Protein AF-A0A6J1AKN7-F1 (afdb_monomer)

Mean predicted aligned error: 8.3 Å

Structure (mmCIF, N/CA/C/O backbone):
data_AF-A0A6J1AKN7-F1
#
_entry.id   AF-A0A6J1AKN7-F1
#
loop_
_atom_site.group_PDB
_atom_site.id
_atom_site.type_symbol
_atom_site.label_atom_id
_atom_site.label_alt_id
_atom_site.label_comp_id
_atom_site.label_asym_id
_atom_site.label_entity_id
_atom_site.label_seq_id
_atom_site.pdbx_PDB_ins_code
_atom_site.Cartn_x
_atom_site.Cartn_y
_atom_site.Cartn_z
_atom_site.occupancy
_atom_site.B_iso_or_equiv
_atom_site.auth_seq_id
_atom_site.auth_comp_id
_atom_site.auth_asym_id
_atom_site.auth_atom_id
_atom_site.pdbx_PDB_model_num
ATOM 1 N N . MET A 1 1 ? -11.896 -23.992 5.985 1.00 52.53 1 MET A N 1
ATOM 2 C CA . MET A 1 1 ? -11.609 -23.734 4.550 1.00 52.53 1 MET A CA 1
ATOM 3 C C . MET A 1 1 ? -11.739 -22.257 4.164 1.00 52.53 1 MET A C 1
ATOM 5 O O . MET A 1 1 ? -10.857 -21.786 3.462 1.00 52.53 1 MET A O 1
ATOM 9 N N . ALA A 1 2 ? -12.744 -21.507 4.645 1.00 61.50 2 ALA A N 1
ATOM 10 C CA . ALA A 1 2 ? -12.902 -20.066 4.355 1.00 61.50 2 ALA A CA 1
ATOM 11 C C . ALA A 1 2 ? -11.706 -19.186 4.786 1.00 61.50 2 ALA A C 1
ATOM 13 O O . ALA A 1 2 ? -11.370 -18.200 4.136 1.00 61.50 2 ALA A O 1
ATOM 14 N N . SER A 1 3 ? -11.023 -19.575 5.859 1.00 70.94 3 SER A N 1
ATOM 15 C CA . SER A 1 3 ? -9.868 -18.848 6.383 1.00 70.94 3 SER A CA 1
ATOM 16 C C . SER A 1 3 ? -8.620 -18.962 5.480 1.00 70.94 3 SER A C 1
ATOM 18 O O . SER A 1 3 ? -7.744 -18.111 5.528 1.00 70.94 3 SER A O 1
ATOM 20 N N . LEU A 1 4 ? -8.512 -19.991 4.626 1.00 73.00 4 LEU A N 1
ATOM 21 C CA . LEU A 1 4 ? -7.337 -20.217 3.762 1.00 73.00 4 LEU A CA 1
ATOM 22 C C . LEU A 1 4 ? -7.488 -19.440 2.455 1.00 73.00 4 LEU A C 1
ATOM 24 O O . LEU A 1 4 ? -6.538 -18.803 2.014 1.00 73.00 4 LEU A O 1
ATOM 28 N N . SER A 1 5 ? -8.702 -19.407 1.893 1.00 80.19 5 SER A N 1
ATOM 29 C CA . SER A 1 5 ? -9.024 -18.540 0.756 1.00 80.19 5 SER A CA 1
ATOM 30 C C . SER A 1 5 ? -8.826 -17.063 1.099 1.00 80.19 5 SER A C 1
ATOM 32 O O . SER A 1 5 ? -8.227 -16.342 0.315 1.00 80.19 5 SER A O 1
ATOM 34 N N . ALA A 1 6 ? -9.210 -16.635 2.307 1.00 80.75 6 ALA A N 1
ATOM 35 C CA . ALA A 1 6 ? -9.016 -15.251 2.740 1.00 80.75 6 ALA A CA 1
ATOM 36 C C . ALA A 1 6 ? -7.529 -14.844 2.825 1.00 80.75 6 ALA A C 1
ATOM 38 O O . ALA A 1 6 ? -7.182 -13.716 2.484 1.00 80.75 6 ALA A O 1
ATOM 39 N N . LEU A 1 7 ? -6.633 -15.750 3.241 1.00 81.50 7 LEU A N 1
ATOM 40 C CA . LEU A 1 7 ? -5.185 -15.488 3.208 1.00 81.50 7 LEU A CA 1
ATOM 41 C C . LEU A 1 7 ? -4.646 -15.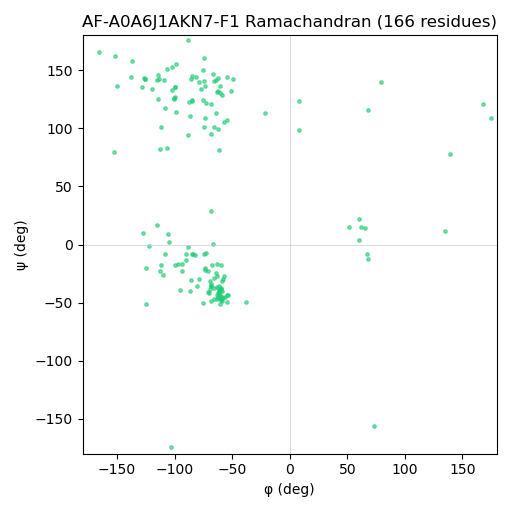438 1.779 1.00 81.50 7 LEU A C 1
ATOM 43 O O . LEU A 1 7 ? -3.798 -14.601 1.476 1.00 81.50 7 LEU A O 1
ATOM 47 N N . VAL A 1 8 ? -5.149 -16.301 0.892 1.00 85.56 8 VAL A N 1
ATOM 48 C CA . VAL A 1 8 ? -4.793 -16.262 -0.533 1.00 85.56 8 VAL A CA 1
ATOM 49 C C . VAL A 1 8 ? -5.211 -14.925 -1.152 1.00 85.56 8 VAL A C 1
ATOM 51 O O . VAL A 1 8 ? -4.417 -14.329 -1.878 1.00 85.56 8 VAL A O 1
ATOM 54 N N . ASP A 1 9 ? -6.377 -14.389 -0.794 1.00 87.06 9 ASP A N 1
ATOM 55 C CA . ASP A 1 9 ? -6.853 -13.089 -1.287 1.00 87.06 9 ASP A CA 1
ATOM 56 C C . ASP A 1 9 ? -5.979 -11.912 -0.810 1.00 87.06 9 ASP A C 1
ATOM 58 O O . ASP A 1 9 ? -5.844 -10.904 -1.509 1.00 87.06 9 ASP A O 1
ATOM 62 N N . LEU A 1 10 ? -5.337 -12.050 0.357 1.00 91.62 10 LEU A N 1
ATOM 63 C CA . LEU A 1 10 ? -4.417 -11.057 0.928 1.00 91.62 10 LEU A CA 1
ATOM 64 C C . LEU A 1 10 ? -2.950 -11.258 0.517 1.00 91.62 10 LEU A C 1
ATOM 66 O O . LEU A 1 10 ? -2.123 -10.387 0.791 1.00 91.62 10 LEU A O 1
ATOM 70 N N . SER A 1 11 ? -2.608 -12.362 -0.151 1.00 92.75 11 SER A N 1
ATOM 71 C CA . SER A 1 11 ? -1.217 -12.741 -0.453 1.00 92.75 11 SER A CA 1
ATOM 72 C C . SER A 1 11 ? -0.425 -11.642 -1.172 1.00 92.75 11 SER A C 1
ATOM 74 O O . SER A 1 11 ? 0.698 -11.322 -0.780 1.00 92.75 11 SER A O 1
ATOM 76 N N . TRP A 1 12 ? -1.029 -10.987 -2.164 1.00 94.56 12 TRP A N 1
ATOM 77 C CA . TRP A 1 12 ? -0.376 -9.910 -2.910 1.00 94.56 12 TRP A CA 1
ATOM 78 C C . TRP A 1 12 ? -0.164 -8.642 -2.075 1.00 94.56 12 TRP A C 1
ATOM 80 O O . TRP A 1 12 ? 0.820 -7.934 -2.280 1.00 94.56 12 TRP A O 1
ATOM 90 N N . LEU A 1 13 ? -1.057 -8.353 -1.122 1.00 95.00 13 LEU A N 1
ATOM 91 C CA . LEU A 1 13 ? -0.893 -7.245 -0.181 1.00 95.00 13 LEU A CA 1
ATOM 92 C C . LEU A 1 13 ? 0.223 -7.552 0.813 1.00 95.00 13 LEU A C 1
ATOM 94 O O . LEU A 1 13 ? 1.035 -6.680 1.101 1.00 95.00 13 LEU A O 1
ATOM 98 N N . MET A 1 14 ? 0.309 -8.792 1.297 1.00 94.19 14 MET A N 1
ATOM 99 C CA . MET A 1 14 ? 1.420 -9.225 2.146 1.00 94.19 14 MET A CA 1
ATOM 100 C C . MET A 1 14 ? 2.759 -9.098 1.406 1.00 94.19 14 MET A C 1
ATOM 102 O O . MET A 1 14 ? 3.707 -8.545 1.962 1.00 94.19 14 MET A O 1
ATOM 106 N N . ALA A 1 15 ? 2.816 -9.513 0.136 1.00 94.69 15 ALA A N 1
ATOM 107 C CA . ALA A 1 15 ? 3.996 -9.338 -0.711 1.00 94.69 15 ALA A CA 1
ATOM 108 C C . ALA A 1 15 ? 4.345 -7.851 -0.919 1.00 94.69 15 ALA A C 1
ATOM 110 O O . ALA A 1 15 ? 5.495 -7.457 -0.735 1.00 94.69 15 ALA A O 1
ATOM 111 N N . LEU A 1 16 ? 3.358 -6.998 -1.217 1.00 95.19 16 LEU A N 1
ATOM 112 C CA . LEU A 1 16 ? 3.550 -5.547 -1.327 1.00 95.19 16 LEU A CA 1
ATOM 113 C C . LEU A 1 16 ? 4.149 -4.953 -0.038 1.00 95.19 16 LEU A C 1
ATOM 115 O O . LEU A 1 16 ? 5.083 -4.152 -0.099 1.00 95.19 16 LEU A O 1
ATOM 119 N N . LEU A 1 17 ? 3.627 -5.349 1.127 1.00 94.56 17 LEU A N 1
ATOM 120 C CA . LEU A 1 17 ? 4.093 -4.872 2.433 1.00 94.56 17 LEU A CA 1
ATOM 121 C C . LEU A 1 17 ? 5.505 -5.367 2.770 1.00 94.56 17 LEU A C 1
ATOM 123 O O . LEU A 1 17 ? 6.280 -4.619 3.366 1.00 94.56 17 LEU A O 1
ATOM 127 N N . GLN A 1 18 ? 5.860 -6.587 2.367 1.00 93.50 18 GLN A N 1
ATOM 128 C CA . GLN A 1 18 ? 7.214 -7.125 2.513 1.00 93.50 18 GLN A CA 1
ATOM 129 C C . GLN A 1 18 ? 8.229 -6.359 1.652 1.00 93.50 18 GLN A C 1
ATOM 131 O O . GLN A 1 18 ? 9.354 -6.105 2.084 1.00 93.50 18 GLN A O 1
ATOM 136 N N . GLU A 1 19 ? 7.825 -5.948 0.451 1.00 92.94 19 GLU A N 1
ATOM 137 C CA . GLU A 1 19 ? 8.666 -5.210 -0.497 1.00 92.94 19 GLU A CA 1
ATOM 138 C C . GLU A 1 19 ? 8.736 -3.703 -0.212 1.00 92.94 19 GLU A C 1
ATOM 140 O O . GLU A 1 19 ? 9.588 -3.004 -0.766 1.00 92.94 19 GLU A O 1
ATOM 145 N N . LYS A 1 20 ? 7.910 -3.206 0.718 1.00 90.81 20 LYS A N 1
ATOM 146 C CA . LYS A 1 20 ? 7.863 -1.810 1.178 1.00 90.81 20 LYS A CA 1
ATOM 147 C C . LYS A 1 20 ? 9.246 -1.127 1.289 1.00 90.81 20 LYS A C 1
ATOM 149 O O . LYS A 1 20 ? 9.405 -0.037 0.734 1.00 90.81 20 LYS A O 1
ATOM 154 N N . PRO A 1 21 ? 10.274 -1.723 1.937 1.00 90.81 21 PRO A N 1
ATOM 155 C CA . PRO A 1 21 ? 11.574 -1.067 2.133 1.00 90.81 21 PRO A CA 1
ATOM 156 C C . PRO A 1 21 ? 12.376 -0.843 0.843 1.00 90.81 21 PRO A C 1
ATOM 158 O O . PRO A 1 21 ? 13.332 -0.064 0.844 1.00 90.81 21 PRO A O 1
ATOM 161 N N . LYS A 1 22 ? 12.028 -1.545 -0.243 1.00 90.81 22 LYS A N 1
ATOM 162 C CA . LYS A 1 22 ? 12.730 -1.478 -1.528 1.00 90.81 22 LYS A CA 1
ATOM 163 C C . LYS A 1 22 ? 12.166 -0.408 -2.464 1.00 90.81 22 LYS A C 1
ATOM 165 O O . LYS A 1 22 ? 12.819 -0.052 -3.443 1.00 90.81 22 LYS A O 1
ATOM 170 N N . PHE A 1 23 ? 10.985 0.144 -2.177 1.00 91.69 23 PHE A N 1
ATOM 171 C CA . PHE A 1 23 ? 10.424 1.203 -3.013 1.00 91.69 23 PHE A CA 1
ATOM 172 C C . PHE A 1 23 ? 11.307 2.449 -3.012 1.00 91.69 23 PHE A C 1
ATOM 174 O O . PHE A 1 23 ? 11.872 2.861 -2.001 1.00 91.69 23 PHE A O 1
ATOM 181 N N . HIS A 1 24 ? 11.360 3.085 -4.175 1.00 89.50 24 HIS A N 1
ATOM 182 C CA . HIS A 1 24 ? 12.141 4.277 -4.473 1.00 89.50 24 HIS A CA 1
ATOM 183 C C . HIS A 1 24 ? 13.662 4.102 -4.321 1.00 89.50 24 HIS A C 1
ATOM 185 O O . HIS A 1 24 ? 14.395 5.091 -4.325 1.00 89.50 24 HIS A O 1
ATOM 191 N N . GLN A 1 25 ? 14.148 2.859 -4.240 1.00 90.00 25 GLN A N 1
ATOM 192 C CA . GLN A 1 25 ? 15.560 2.544 -4.446 1.00 90.00 25 GLN A CA 1
ATOM 193 C C . GLN A 1 25 ? 15.920 2.627 -5.938 1.00 90.00 25 GLN A C 1
ATOM 195 O O . GLN A 1 25 ? 15.048 2.598 -6.815 1.00 90.00 25 GLN A O 1
ATOM 200 N N . SER A 1 26 ? 17.215 2.754 -6.227 1.00 89.00 26 SER A N 1
ATOM 201 C CA . SER A 1 26 ? 17.753 2.791 -7.588 1.00 89.00 26 SER A CA 1
ATOM 202 C C . SER A 1 26 ? 17.403 1.525 -8.364 1.00 89.00 26 SER A C 1
ATOM 204 O O . SER A 1 26 ? 17.679 0.414 -7.916 1.00 89.00 26 SER A O 1
ATOM 206 N N . CYS A 1 27 ? 16.838 1.681 -9.561 1.00 88.69 27 CYS A N 1
ATOM 207 C CA . CYS A 1 27 ? 16.539 0.530 -10.404 1.00 88.69 27 CYS A CA 1
ATOM 208 C C . CYS A 1 27 ? 17.813 0.004 -11.091 1.00 88.69 27 CYS A C 1
ATOM 210 O O . CYS A 1 27 ? 18.539 0.802 -11.688 1.00 88.69 27 CYS A O 1
ATOM 212 N N . PRO A 1 28 ? 18.072 -1.320 -11.105 1.00 86.31 28 PRO A N 1
ATOM 213 C CA . PRO A 1 28 ? 19.261 -1.887 -11.747 1.00 86.31 28 PRO A CA 1
ATOM 214 C C . PRO A 1 28 ? 19.419 -1.550 -13.237 1.00 86.31 28 PRO A C 1
ATOM 216 O O . PRO A 1 28 ? 20.544 -1.506 -13.725 1.00 86.31 28 PRO A O 1
ATOM 219 N N . CYS A 1 29 ? 18.324 -1.289 -13.966 1.00 85.94 29 CYS A N 1
ATOM 220 C CA . CYS A 1 29 ? 18.399 -0.956 -15.392 1.00 85.94 29 CYS A CA 1
ATOM 221 C C . CYS A 1 29 ? 19.046 0.412 -15.651 1.00 85.94 29 CYS A C 1
ATOM 223 O O . CYS A 1 29 ? 19.709 0.596 -16.667 1.00 85.94 29 CYS A O 1
ATOM 225 N N . GLN A 1 30 ? 18.821 1.377 -14.753 1.00 84.38 30 GLN A N 1
ATOM 226 C CA . GLN A 1 30 ? 19.343 2.742 -14.819 1.00 84.38 30 GLN A CA 1
ATOM 227 C C . GLN A 1 30 ? 19.474 3.309 -13.391 1.00 84.38 30 GLN A C 1
ATOM 229 O O . GLN A 1 30 ? 18.604 4.069 -12.944 1.00 84.38 30 GLN A O 1
ATOM 234 N N . PRO A 1 31 ? 20.547 2.945 -12.660 1.00 80.62 31 PRO A N 1
ATOM 235 C CA . PRO A 1 31 ? 20.649 3.192 -11.218 1.00 80.62 31 PRO A CA 1
ATOM 236 C C . PRO A 1 31 ? 20.669 4.668 -10.802 1.00 80.62 31 PRO A C 1
ATOM 238 O O . PRO A 1 31 ? 20.324 4.990 -9.666 1.00 80.62 31 PRO A O 1
ATOM 241 N N . SER A 1 32 ? 21.081 5.569 -11.695 1.00 77.12 32 SER A N 1
ATOM 242 C CA . SER A 1 32 ? 21.253 6.999 -11.409 1.00 77.12 32 SER A CA 1
ATOM 243 C C . SER A 1 32 ? 20.036 7.865 -11.739 1.00 77.12 32 SER A C 1
ATOM 245 O O . SER A 1 32 ? 19.967 9.000 -11.276 1.00 77.12 32 SER A O 1
ATOM 247 N N . THR A 1 33 ? 19.092 7.366 -12.538 1.00 78.19 33 THR A N 1
ATOM 248 C CA . THR A 1 33 ? 18.001 8.184 -13.099 1.00 78.19 33 THR A CA 1
ATOM 249 C C . THR A 1 33 ? 16.616 7.644 -12.796 1.00 78.19 33 THR A C 1
ATOM 251 O O . THR A 1 33 ? 15.646 8.392 -12.876 1.00 78.19 33 THR A O 1
ATOM 254 N N . THR A 1 34 ? 16.500 6.360 -12.452 1.00 84.31 34 THR A N 1
ATOM 255 C CA . THR A 1 34 ? 15.199 5.719 -12.266 1.00 84.31 34 THR A CA 1
ATOM 256 C C . THR A 1 34 ? 15.083 5.061 -10.903 1.00 84.31 34 THR A C 1
ATOM 258 O O . THR A 1 34 ? 16.029 4.475 -10.374 1.00 84.31 34 THR A O 1
ATOM 261 N N . GLN A 1 35 ? 13.883 5.157 -10.343 1.00 87.94 35 GLN A N 1
ATOM 262 C CA . GLN A 1 35 ? 13.537 4.594 -9.050 1.00 87.94 35 GLN A CA 1
ATOM 263 C C . GLN A 1 35 ? 12.503 3.486 -9.213 1.00 87.94 35 GLN A C 1
ATOM 265 O O . GLN A 1 35 ? 11.642 3.540 -10.093 1.00 87.94 35 GLN A O 1
ATOM 270 N N . GLN A 1 36 ? 12.598 2.473 -8.360 1.00 91.00 36 GLN A N 1
ATOM 271 C CA . GLN A 1 36 ? 11.647 1.372 -8.306 1.00 91.00 36 GLN A CA 1
ATOM 272 C C . GLN A 1 36 ? 10.337 1.839 -7.660 1.00 91.00 36 GLN A C 1
ATOM 274 O O . GLN A 1 36 ? 10.251 1.965 -6.442 1.00 91.00 36 GLN A O 1
ATOM 279 N N . SER A 1 37 ? 9.320 2.120 -8.470 1.00 94.06 37 SER A N 1
ATOM 280 C CA . SER A 1 37 ? 8.024 2.648 -8.017 1.00 94.06 37 SER A CA 1
ATOM 281 C C . SER A 1 37 ? 6.840 1.771 -8.413 1.00 94.06 37 SER A C 1
ATOM 283 O O . SER A 1 37 ? 5.712 2.080 -8.050 1.00 94.06 37 SER A O 1
ATOM 285 N N . PHE A 1 38 ? 7.067 0.667 -9.124 1.00 94.50 38 PHE A N 1
ATOM 286 C CA . PHE A 1 38 ? 6.008 -0.231 -9.568 1.00 94.50 38 PHE A CA 1
ATOM 287 C C . PHE A 1 38 ? 6.114 -1.611 -8.920 1.00 94.50 38 PHE A C 1
ATOM 289 O O . PHE A 1 38 ? 7.209 -2.152 -8.752 1.00 94.50 38 PHE A O 1
ATOM 296 N N . PHE A 1 39 ? 4.951 -2.171 -8.595 1.00 94.94 39 PHE A N 1
ATOM 297 C CA . PHE A 1 39 ? 4.762 -3.520 -8.069 1.00 94.94 39 PHE A CA 1
ATOM 298 C C . PHE A 1 39 ? 3.706 -4.254 -8.894 1.00 94.94 39 PHE A C 1
ATOM 300 O O . PHE A 1 39 ? 2.655 -3.692 -9.200 1.00 94.94 39 PHE A O 1
ATOM 307 N N . CYS A 1 40 ? 3.963 -5.511 -9.245 1.00 93.75 40 CYS A N 1
ATOM 308 C CA . CYS A 1 40 ? 3.023 -6.331 -10.000 1.00 93.75 40 CYS A CA 1
ATOM 309 C C . CYS A 1 40 ? 2.240 -7.252 -9.055 1.00 93.75 40 CYS A C 1
ATOM 311 O O . CYS A 1 40 ? 2.812 -8.166 -8.458 1.00 93.75 40 CYS A O 1
ATOM 313 N N . LYS A 1 41 ? 0.926 -7.029 -8.956 1.00 93.19 41 LYS A N 1
ATOM 314 C CA . LYS A 1 41 ? 0.015 -7.823 -8.124 1.00 93.19 41 LYS A CA 1
ATOM 315 C C . LYS A 1 41 ? -0.025 -9.288 -8.552 1.00 93.19 41 LYS A C 1
ATOM 317 O O . LYS A 1 41 ? -0.113 -10.148 -7.687 1.00 93.19 41 LYS A O 1
ATOM 322 N N . ASP A 1 42 ? 0.013 -9.571 -9.850 1.00 92.06 42 ASP A N 1
ATOM 323 C CA . ASP A 1 42 ? -0.170 -10.941 -10.346 1.00 92.06 42 ASP A CA 1
ATOM 324 C C . ASP A 1 42 ? 1.111 -11.766 -10.233 1.00 92.06 42 ASP A C 1
ATOM 326 O O . ASP A 1 42 ? 1.066 -12.946 -9.898 1.00 92.06 42 ASP A O 1
ATOM 330 N N . CYS A 1 43 ? 2.268 -11.132 -10.438 1.00 90.75 43 CYS A N 1
ATOM 331 C CA . CYS A 1 43 ? 3.551 -11.780 -10.211 1.00 90.75 43 CYS A CA 1
ATOM 332 C C . CYS A 1 43 ? 3.808 -12.011 -8.719 1.00 90.75 43 CYS A C 1
ATOM 334 O O . CYS A 1 43 ? 4.369 -13.040 -8.356 1.00 90.75 43 CYS A O 1
ATOM 336 N N . MET A 1 44 ? 3.480 -11.029 -7.868 1.00 89.00 44 MET A N 1
ATOM 337 C CA . MET A 1 44 ? 3.876 -10.987 -6.448 1.00 89.00 44 MET A CA 1
ATOM 338 C C . MET A 1 44 ? 5.386 -11.194 -6.221 1.00 89.00 44 MET A C 1
ATOM 340 O O . MET A 1 44 ? 5.827 -11.480 -5.109 1.00 89.00 44 MET A O 1
ATOM 344 N N . LEU A 1 45 ? 6.192 -11.079 -7.279 1.00 70.69 45 LEU A N 1
ATOM 345 C CA . LEU A 1 45 ? 7.621 -11.334 -7.236 1.00 70.69 45 LEU A CA 1
ATOM 346 C C . LEU A 1 45 ? 8.300 -10.168 -6.517 1.00 70.69 45 LEU A C 1
ATOM 348 O O . LEU A 1 45 ? 7.953 -9.010 -6.746 1.00 70.69 45 LEU A O 1
ATOM 352 N N . GLY A 1 46 ? 9.308 -10.466 -5.695 1.00 66.19 46 GLY A N 1
ATOM 353 C CA . GLY A 1 46 ? 10.088 -9.485 -4.924 1.00 66.19 46 GLY A CA 1
ATOM 354 C C . GLY A 1 46 ? 10.993 -8.565 -5.759 1.00 66.19 46 GLY A C 1
ATOM 355 O O . GLY A 1 46 ? 12.052 -8.137 -5.293 1.00 66.19 46 GLY A O 1
ATOM 356 N N . PHE A 1 47 ? 10.606 -8.302 -7.007 1.00 74.12 47 PHE A N 1
ATOM 357 C CA . PHE A 1 47 ? 11.257 -7.396 -7.936 1.00 74.12 47 PHE A CA 1
ATOM 358 C C . PHE A 1 47 ? 10.343 -6.199 -8.178 1.00 74.12 47 PHE A C 1
ATOM 360 O O . PHE A 1 47 ? 9.388 -6.256 -8.950 1.00 74.12 47 PHE A O 1
ATOM 367 N N . LEU A 1 48 ? 10.662 -5.093 -7.514 1.00 89.00 48 LEU A N 1
ATOM 368 C CA . LEU A 1 48 ? 10.107 -3.793 -7.856 1.00 89.00 48 LEU A CA 1
ATOM 369 C C . LEU A 1 48 ? 10.785 -3.263 -9.120 1.00 89.00 48 LEU A C 1
ATOM 371 O O . LEU A 1 48 ? 11.964 -3.530 -9.372 1.00 89.00 48 LEU A O 1
ATOM 375 N N . PHE A 1 49 ? 10.075 -2.469 -9.908 1.00 90.50 49 PHE A N 1
ATOM 376 C CA . PHE A 1 49 ? 10.603 -1.969 -11.174 1.00 90.50 49 PHE A CA 1
ATOM 377 C C . PHE A 1 49 ? 10.292 -0.489 -11.392 1.00 90.50 49 PHE A C 1
ATOM 379 O O . PHE A 1 49 ? 9.421 0.092 -10.744 1.00 90.50 49 PHE A O 1
ATOM 386 N N . CYS A 1 50 ? 11.079 0.158 -12.251 1.00 92.12 50 CYS A N 1
ATOM 387 C CA . CYS A 1 50 ? 10.839 1.537 -12.661 1.00 92.12 50 CYS A CA 1
ATOM 388 C C . CYS A 1 50 ? 9.913 1.598 -13.883 1.00 92.12 50 CYS A C 1
ATOM 390 O O . CYS A 1 50 ? 9.552 0.573 -14.464 1.00 92.12 50 CYS A O 1
ATOM 392 N N . GLU A 1 51 ? 9.562 2.810 -14.302 1.00 90.75 51 GLU A N 1
ATOM 393 C CA . GLU A 1 51 ? 8.712 3.040 -15.474 1.00 90.75 51 GLU A CA 1
ATOM 394 C C . GLU A 1 51 ? 9.299 2.454 -16.766 1.00 90.75 51 GLU A C 1
ATOM 396 O O . GLU A 1 51 ? 8.580 1.831 -17.543 1.00 90.75 51 GLU A O 1
ATOM 401 N N . SER A 1 52 ? 10.615 2.569 -16.973 1.00 89.38 52 SER A N 1
ATOM 402 C CA . SER A 1 52 ? 11.282 1.959 -18.128 1.00 89.38 52 SER A CA 1
ATOM 403 C C . SER A 1 52 ? 11.117 0.439 -18.112 1.00 89.38 52 SER A C 1
ATOM 405 O O . SER A 1 52 ? 10.638 -0.141 -19.082 1.00 89.38 52 SER A O 1
ATOM 407 N N . CYS A 1 53 ? 11.436 -0.217 -16.994 1.00 88.62 53 CYS A N 1
ATOM 408 C CA . CYS A 1 53 ? 11.265 -1.664 -16.857 1.00 88.62 53 CYS A CA 1
ATOM 409 C C . CYS A 1 53 ? 9.806 -2.103 -17.045 1.00 88.62 53 CYS A C 1
ATOM 411 O O . CYS A 1 53 ? 9.569 -3.122 -17.685 1.00 88.62 53 CYS A O 1
ATOM 413 N N . LYS A 1 54 ? 8.833 -1.323 -16.556 1.00 88.88 54 LYS A N 1
ATOM 414 C CA . LYS A 1 54 ? 7.406 -1.572 -16.803 1.00 88.88 54 LYS A CA 1
ATOM 415 C C . LYS A 1 54 ? 7.089 -1.580 -18.302 1.00 88.88 54 LYS A C 1
ATOM 417 O O . LYS A 1 54 ? 6.373 -2.456 -18.766 1.00 88.88 54 LYS A O 1
ATOM 422 N N . ASN A 1 55 ? 7.596 -0.595 -19.042 1.00 86.62 55 ASN A N 1
ATOM 423 C CA . ASN A 1 55 ? 7.234 -0.387 -20.445 1.00 86.62 55 ASN A CA 1
ATOM 424 C C . ASN A 1 55 ? 7.956 -1.344 -21.406 1.00 86.62 55 ASN A C 1
ATOM 426 O O . ASN A 1 55 ? 7.416 -1.658 -22.464 1.00 86.62 55 ASN A O 1
ATOM 430 N N . TYR A 1 56 ? 9.168 -1.787 -21.060 1.00 85.12 56 TYR A N 1
ATOM 431 C CA . TYR A 1 56 ? 9.978 -2.669 -21.909 1.00 85.12 56 TYR A CA 1
ATOM 432 C C . TYR A 1 56 ? 9.868 -4.154 -21.547 1.00 85.12 56 TYR A C 1
ATOM 434 O O . TYR A 1 56 ? 10.244 -4.997 -22.361 1.00 85.12 56 TYR A O 1
ATOM 442 N N . SER A 1 57 ? 9.364 -4.493 -20.358 1.00 81.81 57 SER A N 1
ATOM 443 C CA . SER A 1 57 ? 9.147 -5.889 -19.980 1.00 81.81 57 SER A CA 1
ATOM 444 C C . SER A 1 57 ? 7.913 -6.457 -20.677 1.00 81.81 57 SER A C 1
ATOM 446 O O . SER A 1 57 ? 6.804 -5.940 -20.533 1.00 81.81 57 SER A O 1
ATOM 448 N N . LEU A 1 58 ? 8.094 -7.563 -21.402 1.00 83.88 58 LEU A N 1
ATOM 449 C CA . LEU A 1 58 ? 6.977 -8.344 -21.937 1.00 83.88 58 LEU A CA 1
ATOM 450 C C . LEU A 1 58 ? 6.255 -9.135 -20.835 1.00 83.88 58 LEU A 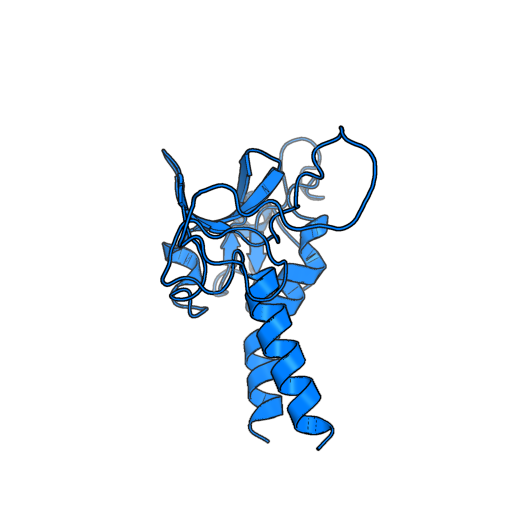C 1
ATOM 452 O O . LEU A 1 58 ? 5.082 -9.458 -21.001 1.00 83.88 58 LEU A O 1
ATOM 456 N N . ASP A 1 59 ? 6.911 -9.368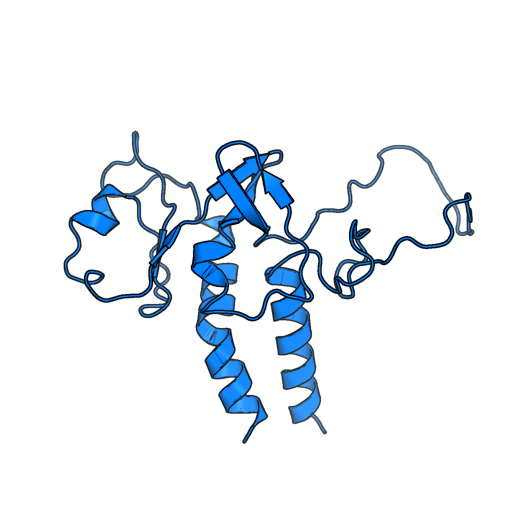 -19.696 1.00 83.50 59 ASP A N 1
ATOM 457 C CA . ASP A 1 59 ? 6.405 -10.201 -18.597 1.00 83.50 59 ASP A CA 1
ATOM 458 C C . ASP A 1 59 ? 5.264 -9.538 -17.804 1.00 83.50 59 ASP A C 1
ATOM 460 O O . ASP A 1 59 ? 4.685 -10.156 -16.913 1.00 83.50 59 ASP A O 1
ATOM 464 N N . HIS A 1 60 ? 4.957 -8.263 -18.075 1.00 85.81 60 HIS A N 1
ATOM 465 C CA . HIS A 1 60 ? 3.967 -7.475 -17.327 1.00 85.81 60 HIS A CA 1
ATOM 466 C C . HIS A 1 60 ? 2.902 -6.812 -18.206 1.00 85.81 60 HIS A C 1
ATOM 468 O O . HIS A 1 60 ? 2.142 -5.980 -17.710 1.00 85.81 60 HIS A O 1
ATOM 474 N N . ARG A 1 61 ? 2.833 -7.152 -19.502 1.00 83.50 61 ARG A N 1
ATOM 475 C CA . ARG A 1 61 ? 1.950 -6.471 -20.465 1.00 83.50 61 ARG A CA 1
ATOM 476 C C . ARG A 1 61 ? 0.468 -6.554 -20.090 1.00 83.50 61 ARG A C 1
ATOM 478 O O . ARG A 1 61 ? -0.247 -5.571 -20.255 1.00 83.50 61 ARG A O 1
ATOM 485 N N . ASP A 1 62 ? 0.060 -7.698 -19.550 1.00 88.94 62 ASP A N 1
ATOM 486 C CA . ASP A 1 62 ? -1.334 -8.019 -19.226 1.00 88.94 62 ASP A CA 1
ATOM 487 C C . ASP A 1 62 ? -1.558 -8.201 -17.715 1.00 88.94 62 ASP A C 1
ATOM 489 O O . ASP A 1 62 ? -2.556 -8.781 -17.292 1.00 88.94 62 ASP A O 1
ATOM 493 N N . HIS A 1 63 ? -0.620 -7.731 -16.888 1.00 92.19 63 HIS A N 1
ATOM 494 C CA . HIS A 1 63 ? -0.704 -7.858 -15.435 1.00 92.19 63 HIS A CA 1
ATOM 495 C C . HIS A 1 63 ? -1.215 -6.580 -14.766 1.00 92.19 63 HIS A C 1
ATOM 497 O O . HIS A 1 63 ? -1.005 -5.460 -15.236 1.00 92.19 63 HIS A O 1
ATOM 503 N N . GLN A 1 64 ? -1.802 -6.746 -13.585 1.00 92.12 64 GLN A N 1
ATOM 504 C CA . GLN A 1 64 ? -2.161 -5.663 -12.687 1.00 92.12 64 GLN A CA 1
ATOM 505 C C . GLN A 1 64 ? -0.910 -5.097 -12.017 1.00 92.12 64 GLN A C 1
ATOM 507 O O . GLN A 1 64 ? -0.282 -5.725 -11.159 1.00 92.12 64 GLN A O 1
ATOM 512 N N . VAL A 1 65 ? -0.542 -3.883 -12.423 1.00 93.12 65 VAL A N 1
ATOM 513 C CA . VAL A 1 65 ? 0.641 -3.174 -11.934 1.00 93.12 65 VAL A CA 1
ATOM 514 C C . VAL A 1 65 ? 0.223 -1.931 -11.157 1.00 93.12 65 VAL A C 1
ATOM 516 O O . VAL A 1 65 ? -0.472 -1.054 -11.666 1.00 93.12 65 VAL A O 1
ATOM 519 N N . LEU A 1 66 ? 0.704 -1.838 -9.922 1.00 94.62 66 LEU A N 1
ATOM 520 C CA . LEU A 1 66 ? 0.460 -0.741 -8.999 1.00 94.62 66 LEU A CA 1
ATOM 521 C C . LEU A 1 66 ? 1.650 0.213 -9.010 1.00 94.62 66 LEU A C 1
ATOM 523 O O . LEU A 1 66 ? 2.783 -0.211 -8.785 1.00 94.62 66 LEU A O 1
ATOM 527 N N . GLN A 1 67 ? 1.390 1.501 -9.226 1.00 94.69 67 GLN A N 1
ATOM 528 C CA . GLN A 1 67 ? 2.377 2.543 -8.961 1.00 94.69 67 GLN A CA 1
ATOM 529 C C . GLN A 1 67 ? 2.274 2.981 -7.501 1.00 94.69 67 GLN A C 1
ATOM 531 O O . GLN A 1 67 ? 1.221 3.431 -7.043 1.00 94.69 67 GLN A O 1
ATOM 536 N N . VAL A 1 68 ? 3.387 2.871 -6.793 1.00 94.69 68 VAL A N 1
ATOM 537 C CA . VAL A 1 68 ? 3.574 3.349 -5.432 1.00 94.69 68 VAL A CA 1
ATOM 538 C C . VAL A 1 68 ? 4.332 4.661 -5.489 1.00 94.69 68 VAL A C 1
ATOM 540 O O . VAL A 1 68 ? 5.420 4.756 -6.054 1.00 94.69 68 VAL A O 1
ATOM 543 N N . PHE A 1 69 ? 3.747 5.677 -4.876 1.00 92.31 69 PHE A N 1
ATOM 544 C CA . PHE A 1 69 ? 4.311 7.011 -4.778 1.00 92.31 69 PHE A CA 1
ATOM 545 C C . PHE A 1 69 ? 4.894 7.223 -3.389 1.00 92.31 69 PHE A C 1
ATOM 547 O O . PHE A 1 69 ? 4.424 6.644 -2.410 1.00 92.31 69 PHE A O 1
ATOM 554 N N . LYS A 1 70 ? 5.893 8.096 -3.306 1.00 90.50 70 LYS A N 1
ATOM 555 C CA . LYS A 1 70 ? 6.474 8.556 -2.051 1.00 90.50 70 LYS A CA 1
ATOM 556 C C . LYS A 1 70 ? 6.060 9.997 -1.799 1.00 90.50 70 LYS A C 1
ATOM 558 O O . LYS A 1 70 ? 6.398 10.883 -2.579 1.00 90.50 70 LYS A O 1
ATOM 563 N N . PHE A 1 71 ? 5.324 10.212 -0.717 1.00 82.62 71 PHE A N 1
ATOM 564 C CA . PHE A 1 71 ? 4.755 11.505 -0.354 1.00 82.62 71 PHE A CA 1
ATOM 565 C C . PHE A 1 71 ? 5.540 12.181 0.777 1.00 82.62 71 PHE A C 1
ATOM 567 O O . PHE A 1 71 ? 6.609 11.721 1.200 1.00 82.62 71 PHE A O 1
ATOM 574 N N . VAL A 1 72 ? 5.005 13.309 1.252 1.00 68.06 72 VAL A N 1
ATOM 575 C CA . VAL A 1 72 ? 5.523 14.076 2.392 1.00 68.06 72 VAL A CA 1
ATOM 576 C C . VAL A 1 72 ? 5.777 13.140 3.583 1.00 68.06 72 VAL A C 1
ATOM 578 O O . VAL A 1 72 ? 5.053 12.167 3.796 1.00 68.06 72 VAL A O 1
ATOM 581 N N . TYR A 1 73 ? 6.856 13.398 4.326 1.00 69.94 73 TYR A N 1
ATOM 582 C CA . TYR A 1 73 ? 7.344 12.536 5.414 1.00 69.94 73 TYR A CA 1
ATOM 583 C C . TYR A 1 73 ? 7.730 11.112 4.985 1.00 69.94 73 TYR A C 1
ATOM 585 O O . TYR A 1 73 ? 7.802 10.214 5.816 1.00 69.94 73 TYR A O 1
ATOM 593 N N . GLN A 1 74 ? 8.023 10.908 3.695 1.00 76.88 74 GLN A N 1
ATOM 594 C CA . GLN A 1 74 ? 8.501 9.638 3.137 1.00 76.88 74 GLN A CA 1
ATOM 595 C C . GLN A 1 74 ? 7.478 8.491 3.201 1.00 76.88 74 GLN A C 1
ATOM 597 O O . GLN A 1 74 ? 7.867 7.347 2.976 1.00 76.88 74 GLN A O 1
ATOM 602 N N . ARG A 1 75 ? 6.193 8.775 3.461 1.00 88.69 75 ARG A N 1
ATOM 603 C CA . ARG A 1 75 ? 5.146 7.744 3.467 1.00 88.69 75 ARG A CA 1
ATOM 604 C C . ARG A 1 75 ? 4.817 7.299 2.050 1.00 88.69 75 ARG A C 1
ATOM 606 O O . ARG A 1 75 ? 4.658 8.125 1.147 1.00 88.69 75 ARG A O 1
ATOM 613 N N . LEU A 1 76 ? 4.677 5.995 1.873 1.00 94.12 76 LEU A N 1
ATOM 614 C CA . LEU A 1 76 ? 4.285 5.386 0.616 1.00 94.12 76 LEU A CA 1
ATOM 615 C C . LEU A 1 76 ? 2.763 5.355 0.482 1.00 94.12 76 LEU A C 1
ATOM 617 O O . LEU A 1 76 ? 2.039 5.128 1.455 1.00 94.12 76 LEU A O 1
ATOM 621 N N . GLY A 1 77 ? 2.270 5.569 -0.733 1.00 95.25 77 GLY A N 1
ATOM 622 C CA . GLY A 1 77 ? 0.841 5.553 -1.022 1.00 95.25 77 GLY A CA 1
ATOM 623 C C . GLY A 1 77 ? 0.519 5.153 -2.454 1.00 95.25 77 GLY A C 1
ATOM 624 O O . GLY A 1 77 ? 1.372 5.186 -3.341 1.00 95.25 77 GLY A O 1
ATOM 625 N N . ILE A 1 78 ? -0.737 4.773 -2.665 1.00 95.88 78 ILE A N 1
ATOM 626 C CA . ILE A 1 78 ? -1.288 4.348 -3.953 1.00 95.88 78 ILE A CA 1
ATOM 627 C C . ILE A 1 78 ? -2.525 5.195 -4.236 1.00 95.88 78 ILE A C 1
ATOM 629 O O . ILE A 1 78 ? -3.287 5.533 -3.328 1.00 95.88 78 ILE A O 1
ATOM 633 N N . ARG A 1 79 ? -2.736 5.546 -5.505 1.00 95.75 79 ARG A N 1
ATOM 634 C CA . ARG A 1 79 ? -3.960 6.233 -5.929 1.00 95.75 79 ARG A CA 1
ATOM 635 C C . ARG A 1 79 ? -5.172 5.341 -5.682 1.00 95.75 79 ARG A C 1
ATOM 637 O O . ARG A 1 79 ? -5.190 4.190 -6.115 1.00 95.75 79 ARG A O 1
ATOM 644 N N . VAL A 1 80 ? -6.205 5.894 -5.050 1.00 96.12 80 VAL A N 1
ATOM 645 C CA . VAL A 1 80 ? -7.471 5.192 -4.778 1.00 96.12 80 VAL A CA 1
ATOM 646 C C . VAL A 1 80 ? -8.057 4.624 -6.069 1.00 96.12 80 VAL A C 1
ATOM 648 O O . VAL A 1 80 ? -8.401 3.450 -6.107 1.00 96.12 80 VAL A O 1
ATOM 651 N N . SER A 1 81 ? -8.035 5.397 -7.159 1.00 94.50 81 SER A N 1
ATOM 652 C CA . SER A 1 81 ? -8.529 4.975 -8.478 1.00 94.50 81 SER A CA 1
ATOM 653 C C . SER A 1 81 ? -7.835 3.740 -9.064 1.00 94.50 81 SER A C 1
ATOM 655 O O . SER A 1 81 ? -8.346 3.167 -10.014 1.00 94.50 81 SER A O 1
ATOM 657 N N . VAL A 1 82 ? -6.656 3.369 -8.557 1.00 93.19 82 VAL A N 1
ATOM 658 C CA . VAL A 1 82 ? -5.893 2.201 -9.020 1.00 93.19 82 VAL A CA 1
ATOM 659 C C . VAL A 1 82 ? -6.189 0.976 -8.155 1.00 93.19 82 VAL A C 1
ATOM 661 O O . VAL A 1 82 ? -6.268 -0.134 -8.665 1.00 93.19 82 VAL A O 1
ATOM 664 N N . ILE A 1 83 ? -6.335 1.159 -6.840 1.00 95.69 83 ILE A N 1
ATOM 665 C CA . ILE A 1 83 ? -6.436 0.046 -5.885 1.00 95.69 83 ILE A CA 1
ATOM 666 C C . ILE A 1 83 ? -7.874 -0.276 -5.457 1.00 95.69 83 ILE A C 1
ATOM 668 O O . ILE A 1 83 ? -8.124 -1.377 -4.977 1.00 95.69 83 ILE A O 1
ATOM 672 N N . GLN A 1 84 ? -8.831 0.634 -5.656 1.00 94.88 84 GLN A N 1
ATOM 673 C CA . GLN A 1 84 ? -10.224 0.456 -5.221 1.00 94.88 84 GLN A CA 1
ATOM 674 C C . GLN A 1 84 ? -10.914 -0.786 -5.809 1.00 94.88 84 GLN A C 1
ATOM 676 O O . GLN A 1 84 ? -11.754 -1.380 -5.140 1.00 94.88 84 GLN A O 1
ATOM 681 N N . ASP A 1 85 ? -10.528 -1.210 -7.016 1.00 92.19 85 ASP A N 1
ATOM 682 C CA . ASP A 1 85 ? -11.089 -2.399 -7.675 1.00 92.19 85 ASP A CA 1
ATOM 683 C C . ASP A 1 85 ? -10.401 -3.702 -7.226 1.00 92.19 85 ASP A C 1
ATOM 685 O O . ASP A 1 85 ? -10.835 -4.800 -7.564 1.00 92.19 85 ASP A O 1
ATOM 689 N N . LEU A 1 86 ? -9.312 -3.587 -6.458 1.00 93.69 86 LEU A N 1
ATOM 690 C CA . LEU A 1 86 ? -8.469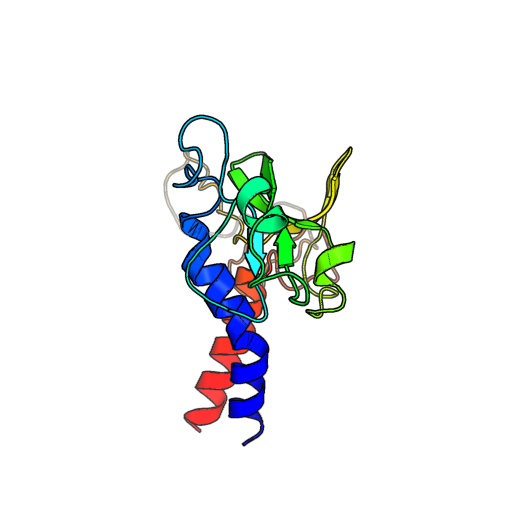 -4.700 -6.015 1.00 93.69 86 LEU A CA 1
ATOM 691 C C . LEU A 1 86 ? -8.554 -4.937 -4.505 1.00 93.69 86 LEU A C 1
ATOM 693 O O . LEU A 1 86 ? -8.235 -6.029 -4.035 1.00 93.69 86 LEU A O 1
ATOM 697 N N . PHE A 1 87 ? -8.939 -3.919 -3.735 1.00 94.88 87 PHE A N 1
ATOM 698 C CA . PHE A 1 87 ? -9.006 -3.983 -2.284 1.00 94.88 87 PHE A CA 1
ATOM 699 C C . PHE A 1 87 ? -10.095 -3.060 -1.740 1.00 94.88 87 PHE A C 1
ATOM 701 O O . PHE A 1 87 ? -10.210 -1.909 -2.147 1.00 94.88 87 PHE A O 1
ATOM 708 N N . TYR A 1 88 ? -10.875 -3.545 -0.773 1.00 93.94 88 TYR A N 1
ATOM 709 C CA . TYR A 1 88 ? -11.914 -2.741 -0.131 1.00 93.94 88 TYR A CA 1
ATOM 710 C C . TYR A 1 88 ? -11.288 -1.628 0.721 1.00 93.94 88 TYR A C 1
ATOM 712 O O . TYR A 1 88 ? -10.546 -1.924 1.657 1.00 93.94 88 TYR A O 1
ATOM 720 N N . LEU A 1 89 ? -11.600 -0.359 0.437 1.00 94.88 89 LEU A N 1
ATOM 721 C CA . LEU A 1 89 ? -10.943 0.794 1.079 1.00 94.88 89 LEU A CA 1
ATOM 722 C C . LEU A 1 89 ? -11.815 1.569 2.074 1.00 94.88 89 LEU A C 1
ATOM 724 O O . LEU A 1 89 ? -11.297 2.456 2.741 1.00 94.88 89 LEU A O 1
ATOM 728 N N . SER A 1 90 ? -13.118 1.291 2.184 1.00 91.94 90 SER A N 1
ATOM 729 C CA . SER A 1 90 ? -14.064 2.190 2.878 1.00 91.94 90 SER A CA 1
ATOM 730 C C . SER A 1 90 ? -13.804 2.386 4.377 1.00 91.94 90 SER A C 1
ATOM 732 O O . SER A 1 90 ? -14.342 3.310 4.981 1.00 91.94 90 SER A O 1
ATOM 734 N N . ASP A 1 91 ? -13.014 1.512 4.992 1.00 95.00 91 ASP A N 1
ATOM 735 C CA . ASP A 1 91 ? -12.597 1.572 6.392 1.00 95.00 91 ASP A CA 1
ATOM 736 C C . ASP A 1 91 ? -11.132 2.016 6.568 1.00 95.00 91 ASP A C 1
ATOM 738 O O . ASP A 1 91 ? -10.618 1.981 7.688 1.00 95.00 91 ASP A O 1
ATOM 742 N N . ILE A 1 92 ? -10.467 2.467 5.502 1.00 96.25 92 ILE A N 1
ATOM 743 C CA . ILE A 1 92 ? -9.111 3.025 5.524 1.00 96.25 92 ILE A CA 1
ATOM 744 C C . ILE A 1 92 ? -9.184 4.532 5.272 1.00 96.25 92 ILE A C 1
ATOM 746 O O . ILE A 1 92 ? -9.984 5.005 4.469 1.00 96.25 92 ILE A O 1
ATOM 750 N N . GLU A 1 93 ? -8.353 5.307 5.957 1.00 93.94 93 GLU A N 1
ATOM 751 C CA . GLU A 1 93 ? -8.164 6.721 5.623 1.00 93.94 93 GLU A CA 1
ATOM 752 C C . GLU A 1 93 ? -7.513 6.923 4.256 1.00 93.94 93 GLU A C 1
ATOM 754 O O . GLU A 1 93 ? -6.559 6.232 3.886 1.00 93.94 93 GLU A O 1
ATOM 759 N N . TYR A 1 94 ? -8.002 7.929 3.541 1.00 93.25 94 TYR A N 1
ATOM 760 C CA . TYR A 1 94 ? -7.430 8.405 2.295 1.00 93.25 94 TYR A CA 1
ATOM 761 C C . TYR A 1 94 ? -7.435 9.935 2.274 1.00 93.25 94 TYR A C 1
ATOM 763 O O . TYR A 1 94 ? -8.380 10.571 2.741 1.00 93.25 94 TYR A O 1
ATOM 771 N N . ASP A 1 95 ? -6.389 10.510 1.688 1.00 91.06 95 ASP A N 1
ATOM 772 C CA . ASP A 1 95 ? -6.178 11.955 1.612 1.00 91.06 95 ASP A CA 1
ATOM 773 C C . ASP A 1 95 ? -6.271 12.415 0.160 1.00 91.06 95 ASP A C 1
ATOM 775 O O . ASP A 1 95 ? -5.789 11.734 -0.747 1.00 91.06 95 ASP A O 1
ATOM 779 N N . ASN A 1 96 ? -6.855 13.589 -0.078 1.00 92.62 96 ASN A N 1
ATOM 780 C CA . ASN A 1 96 ? -6.742 14.244 -1.376 1.00 92.62 96 ASN A CA 1
ATOM 781 C C . ASN A 1 96 ? -5.463 15.079 -1.393 1.00 92.62 96 ASN A C 1
ATOM 783 O O . ASN A 1 96 ? -5.365 16.087 -0.693 1.00 92.62 96 ASN A O 1
ATOM 787 N N . ILE A 1 97 ? -4.484 14.642 -2.179 1.00 89.38 97 ILE A N 1
ATOM 788 C CA . ILE A 1 97 ? -3.208 15.331 -2.336 1.00 89.38 97 ILE A CA 1
ATOM 789 C C . ILE A 1 97 ? -3.250 16.127 -3.642 1.00 89.38 97 ILE A C 1
ATOM 791 O O . ILE A 1 97 ? -3.503 15.573 -4.714 1.00 89.38 97 ILE A O 1
ATOM 795 N N . GLU A 1 98 ? -2.971 17.428 -3.565 1.00 87.31 98 GLU A N 1
ATOM 796 C CA . GLU A 1 98 ? -2.949 18.326 -4.724 1.00 87.31 98 GLU A CA 1
ATOM 797 C C . GLU A 1 98 ? -2.069 17.757 -5.852 1.00 87.31 98 GLU A C 1
ATOM 799 O O . GLU A 1 98 ? -0.952 17.310 -5.607 1.00 87.31 98 GLU A O 1
ATOM 804 N N . ASN A 1 99 ? -2.576 17.740 -7.090 1.00 85.69 99 ASN A N 1
ATOM 805 C CA . ASN A 1 99 ? -1.951 17.136 -8.284 1.00 85.69 99 ASN A CA 1
ATOM 806 C C . ASN A 1 99 ? -1.823 15.592 -8.292 1.00 85.69 99 ASN A C 1
ATOM 808 O O . ASN A 1 99 ? -1.519 15.002 -9.333 1.00 85.69 99 ASN A O 1
ATOM 812 N N . TYR A 1 100 ? -2.117 14.908 -7.183 1.00 84.12 100 TYR A N 1
ATOM 813 C CA . TYR A 1 100 ? -2.086 13.441 -7.079 1.00 84.12 100 TYR A CA 1
ATOM 814 C C . TYR A 1 100 ? -3.477 12.812 -6.891 1.00 84.12 100 TYR A C 1
ATOM 816 O O . TYR A 1 100 ? -3.658 11.629 -7.183 1.00 84.12 100 TYR A O 1
ATOM 824 N N . GLY A 1 101 ? -4.477 13.597 -6.489 1.00 92.19 101 GLY A N 1
ATOM 825 C CA . GLY A 1 101 ? -5.833 13.125 -6.225 1.00 92.19 101 GLY A CA 1
ATOM 826 C C . GLY A 1 101 ? -5.926 12.328 -4.925 1.00 92.19 101 GLY A C 1
ATOM 827 O O . GLY A 1 101 ? -5.113 12.498 -4.019 1.00 92.19 101 GLY A O 1
ATOM 828 N N . TRP A 1 102 ? -6.932 11.457 -4.827 1.00 95.38 102 TRP A N 1
ATOM 829 C CA . TRP A 1 102 ? -7.155 10.631 -3.641 1.00 95.38 102 TRP A CA 1
ATOM 830 C C . TRP A 1 102 ? -6.113 9.518 -3.519 1.00 95.38 102 TRP A C 1
ATOM 832 O O . TRP A 1 102 ? -5.986 8.670 -4.408 1.00 95.38 102 TRP A O 1
ATOM 842 N N . ILE A 1 103 ? -5.398 9.506 -2.399 1.00 95.00 103 ILE A N 1
ATOM 843 C CA . ILE A 1 103 ? -4.325 8.574 -2.069 1.00 95.00 103 ILE A CA 1
ATOM 844 C C . ILE A 1 103 ? -4.686 7.810 -0.802 1.00 95.00 103 ILE A C 1
ATOM 846 O O . ILE A 1 103 ? -5.067 8.404 0.202 1.00 95.00 103 ILE A O 1
ATOM 850 N N . VAL A 1 104 ? -4.487 6.496 -0.830 1.00 95.62 104 VAL A N 1
ATOM 851 C CA . VAL A 1 104 ? -4.459 5.658 0.370 1.00 95.62 104 VAL A CA 1
ATOM 852 C C . VAL A 1 104 ? -3.007 5.329 0.712 1.00 95.62 104 VAL A C 1
ATOM 854 O O . VAL A 1 104 ? -2.219 4.957 -0.163 1.00 95.62 104 VAL A O 1
ATOM 857 N N . TYR A 1 105 ? -2.625 5.482 1.980 1.00 96.06 105 TYR A N 1
ATOM 858 C CA . TYR A 1 105 ? -1.264 5.166 2.412 1.00 96.06 105 TYR A CA 1
ATOM 859 C C . TYR A 1 105 ? -1.067 3.664 2.594 1.00 96.06 105 TYR A C 1
ATOM 861 O O . TYR A 1 105 ? -1.918 2.966 3.152 1.00 96.06 105 TYR A O 1
ATOM 869 N N . ILE A 1 106 ? 0.103 3.190 2.173 1.00 95.94 106 ILE A N 1
ATOM 870 C CA . ILE A 1 106 ? 0.559 1.826 2.431 1.00 95.94 106 ILE A CA 1
ATOM 871 C C . ILE A 1 106 ? 1.009 1.720 3.886 1.00 95.94 106 ILE A C 1
ATOM 873 O O . ILE A 1 106 ? 0.550 0.839 4.606 1.00 95.94 106 ILE A O 1
ATOM 877 N N . ASP A 1 107 ? 1.861 2.649 4.318 1.00 93.12 107 ASP A N 1
ATOM 878 C CA . ASP A 1 107 ? 2.603 2.534 5.572 1.00 93.12 107 ASP A CA 1
ATOM 879 C C . ASP A 1 107 ? 1.768 2.949 6.776 1.00 93.12 107 ASP A C 1
ATOM 881 O O . ASP A 1 107 ? 1.046 3.952 6.721 1.00 93.12 107 ASP A O 1
ATOM 885 N N . ARG A 1 108 ? 1.954 2.265 7.909 1.00 91.38 108 ARG A N 1
ATOM 886 C CA . ARG A 1 108 ? 1.413 2.718 9.198 1.00 91.38 108 ARG A CA 1
ATOM 887 C C . ARG A 1 108 ? 1.854 4.150 9.529 1.00 91.38 108 ARG A C 1
ATOM 889 O O . ARG A 1 108 ? 2.984 4.552 9.245 1.00 91.38 108 ARG A O 1
ATOM 896 N N . LYS A 1 109 ? 0.971 4.928 10.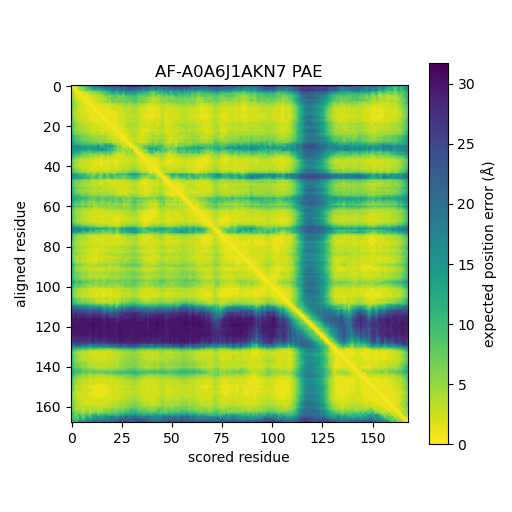164 1.00 89.38 109 LYS A N 1
ATOM 897 C CA . LYS A 1 109 ? 1.357 6.209 10.776 1.00 89.38 109 LYS A CA 1
ATOM 898 C C . LYS A 1 109 ? 2.386 5.930 11.877 1.00 89.38 109 LYS A C 1
ATOM 900 O O . LYS A 1 109 ? 2.165 5.057 12.713 1.00 89.38 109 LYS A O 1
ATOM 905 N N . ILE A 1 110 ? 3.485 6.678 11.891 1.00 82.25 110 ILE A N 1
ATOM 906 C CA . ILE A 1 110 ? 4.428 6.675 13.012 1.00 82.25 110 ILE A CA 1
ATOM 907 C C . ILE A 1 110 ? 3.891 7.679 14.031 1.00 82.25 110 ILE A C 1
ATOM 909 O O . ILE A 1 110 ? 3.674 8.837 13.680 1.00 82.25 110 ILE A O 1
ATOM 913 N N . GLN A 1 111 ? 3.658 7.249 15.274 1.00 68.56 111 GLN A N 1
ATOM 914 C CA . GLN A 1 111 ? 3.422 8.203 16.354 1.00 68.56 111 GLN A CA 1
ATOM 915 C C . GLN A 1 111 ? 4.710 9.007 16.532 1.00 68.56 111 GLN A C 1
ATOM 917 O O . GLN A 1 111 ? 5.738 8.453 16.933 1.00 68.56 111 GLN A O 1
ATOM 922 N N . GLU A 1 112 ? 4.679 10.302 16.226 1.00 57.22 112 GLU A N 1
ATOM 923 C CA . GLU A 1 112 ? 5.717 11.201 16.708 1.00 57.22 112 GLU A CA 1
ATOM 924 C C . GLU A 1 112 ? 5.632 11.174 18.234 1.00 57.22 112 GLU A C 1
ATOM 926 O O . GLU A 1 112 ? 4.762 11.801 18.839 1.00 57.22 112 GLU A O 1
ATOM 931 N N . LYS A 1 113 ? 6.511 10.395 18.877 1.00 46.09 113 LYS A N 1
ATOM 932 C CA . LYS A 1 113 ? 6.765 10.559 20.305 1.00 46.09 113 LYS A CA 1
ATOM 933 C C . LYS A 1 113 ? 7.197 12.005 20.461 1.00 46.09 113 LYS A C 1
ATOM 935 O O . LYS A 1 113 ? 8.309 12.346 20.060 1.00 46.09 113 LYS A O 1
ATOM 940 N N . GLN A 1 114 ? 6.320 12.852 20.992 1.00 40.66 114 GLN A N 1
ATOM 941 C CA . GLN A 1 114 ? 6.698 14.204 21.357 1.00 40.66 114 GLN A CA 1
ATOM 942 C C . GLN A 1 114 ? 7.897 14.095 22.297 1.00 40.66 114 GLN A C 1
ATOM 944 O O . GLN A 1 114 ? 7.801 13.621 23.430 1.00 40.66 114 GLN A O 1
ATOM 949 N N . HIS A 1 115 ? 9.063 14.456 21.772 1.00 38.28 115 HIS A N 1
ATOM 950 C CA . HIS A 1 115 ? 10.288 14.551 22.536 1.00 38.28 115 HIS A CA 1
ATOM 951 C C . HIS A 1 115 ? 10.114 15.737 23.484 1.00 38.28 115 HIS A C 1
ATOM 953 O O . HIS A 1 115 ? 10.318 16.884 23.102 1.00 38.28 115 HIS A O 1
ATOM 959 N N . GLY A 1 116 ? 9.692 15.453 24.715 1.00 38.09 116 GLY A N 1
ATOM 960 C CA . GLY A 1 116 ? 9.651 16.439 25.787 1.00 38.09 116 GLY A CA 1
ATOM 961 C C . GLY A 1 116 ? 8.405 16.353 26.652 1.00 38.09 116 GLY A C 1
ATOM 962 O O . GLY A 1 116 ? 7.521 17.189 26.522 1.00 38.09 116 GLY A O 1
ATOM 963 N N . SER A 1 117 ? 8.362 15.383 27.566 1.00 35.34 117 SER A N 1
ATOM 964 C CA . SER A 1 117 ? 8.177 15.626 29.009 1.00 35.34 117 SER A CA 1
ATOM 965 C C . SER A 1 117 ? 8.041 14.292 29.747 1.00 35.34 117 SER A C 1
ATOM 967 O O . SER A 1 117 ? 7.069 13.563 29.599 1.00 35.34 117 SER A O 1
ATOM 969 N N . SER A 1 118 ? 9.093 13.977 30.499 1.00 39.75 118 SER A N 1
ATOM 970 C CA . SER A 1 118 ? 9.083 13.325 31.812 1.00 39.75 118 SER A CA 1
ATOM 971 C C . SER A 1 118 ? 7.752 12.776 32.351 1.00 39.75 118 SER A C 1
ATOM 973 O O . SER A 1 118 ? 6.861 13.552 32.673 1.00 39.75 118 SER A O 1
ATOM 975 N N . GLY A 1 119 ? 7.753 11.477 32.665 1.00 34.25 119 GLY A N 1
ATOM 976 C CA . GLY A 1 119 ? 7.210 10.960 33.925 1.00 34.25 119 GLY A CA 1
ATOM 977 C C . GLY A 1 119 ? 5.691 10.807 34.054 1.00 34.25 119 GLY A C 1
ATOM 978 O O . GLY A 1 119 ? 4.911 11.687 33.728 1.00 34.25 119 GLY A O 1
ATOM 979 N N . SER A 1 120 ? 5.318 9.694 34.684 1.00 36.62 120 SER A N 1
ATOM 980 C CA . SER A 1 120 ? 4.017 9.412 35.297 1.00 36.62 120 SER A CA 1
ATOM 981 C C . SER A 1 120 ? 2.802 9.250 34.385 1.00 36.62 120 SER A C 1
ATOM 983 O O . SER A 1 120 ? 2.255 10.179 33.802 1.00 36.62 120 SER A O 1
ATOM 985 N N . SER A 1 121 ? 2.289 8.023 34.431 1.00 48.31 121 SER A N 1
ATOM 986 C CA . SER A 1 121 ? 0.871 7.686 34.474 1.00 48.31 121 SER A CA 1
ATOM 987 C C . SER A 1 121 ? -0.000 8.841 34.990 1.00 48.31 121 SER A C 1
ATOM 989 O O . SER A 1 121 ? 0.100 9.213 36.157 1.00 48.31 121 SER A O 1
ATOM 991 N N . ASN A 1 122 ? -0.845 9.400 34.123 1.00 35.78 122 ASN A N 1
ATOM 992 C CA . ASN A 1 122 ? -2.269 9.664 34.356 1.00 35.78 122 ASN A CA 1
ATOM 993 C C . ASN A 1 122 ? -2.824 10.582 33.262 1.00 35.78 122 ASN A C 1
ATOM 995 O O . ASN A 1 122 ? -2.393 11.716 33.079 1.00 35.78 122 ASN A O 1
ATOM 999 N N . SER A 1 123 ? -3.833 10.056 32.568 1.00 50.72 123 SER A N 1
ATOM 1000 C CA . SER A 1 123 ? -4.978 10.773 32.004 1.00 50.72 123 SER A CA 1
ATOM 1001 C C . SER A 1 123 ? -4.926 12.307 32.067 1.00 50.72 123 SER A C 1
ATOM 1003 O O . SER A 1 123 ? -5.373 12.911 33.041 1.00 50.72 123 SER A O 1
ATOM 1005 N N . SER A 1 124 ? -4.530 12.931 30.961 1.00 39.31 124 SER A N 1
ATOM 1006 C CA . SER A 1 124 ? -4.966 14.288 30.630 1.00 39.31 124 SER A CA 1
ATOM 1007 C C . SER A 1 124 ? -5.981 14.197 29.498 1.00 39.31 124 SER A C 1
ATOM 1009 O O . SER A 1 124 ? -5.654 14.347 28.324 1.00 39.31 124 SER A O 1
ATOM 1011 N N . LYS A 1 125 ? -7.239 13.922 29.872 1.00 48.31 125 LYS A N 1
ATOM 1012 C CA . LYS A 1 125 ? -8.428 14.185 29.049 1.00 48.31 125 LYS A CA 1
ATOM 1013 C C . LYS A 1 125 ? -8.503 15.693 28.792 1.00 48.31 125 LYS A C 1
ATOM 1015 O O . LYS A 1 125 ? -9.223 16.414 29.475 1.00 48.31 125 LYS A O 1
ATOM 1020 N N . SER A 1 126 ? -7.742 16.166 27.815 1.00 42.25 126 SER A N 1
ATOM 1021 C CA . SER A 1 126 ? -7.876 17.506 27.259 1.00 42.25 126 SER A CA 1
ATOM 1022 C C . SER A 1 126 ? -8.894 17.466 26.118 1.00 42.25 126 SER A C 1
ATOM 1024 O O . SER A 1 126 ? -8.588 17.111 24.986 1.00 42.25 126 SER A O 1
ATOM 1026 N N . GLY A 1 127 ? -10.148 17.765 26.454 1.00 39.09 127 GLY A N 1
ATOM 1027 C CA . GLY A 1 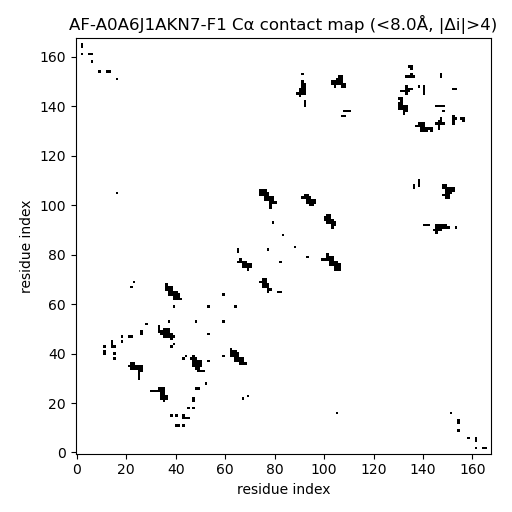127 ? -11.013 18.636 25.650 1.00 39.09 127 GLY A CA 1
ATOM 1028 C C . GLY A 1 127 ? -11.528 18.224 24.263 1.00 39.09 127 GLY A C 1
ATOM 1029 O O . GLY A 1 127 ? -12.454 18.886 23.809 1.00 39.09 127 GLY A O 1
ATOM 1030 N N . TYR A 1 128 ? -11.049 17.171 23.595 1.00 46.09 128 TYR A N 1
ATOM 1031 C CA . TYR A 1 128 ? -11.573 16.771 22.274 1.00 46.09 128 TYR A CA 1
ATOM 1032 C C . TYR A 1 128 ? -12.296 15.426 22.335 1.00 46.09 128 TYR A C 1
ATOM 1034 O O . TYR A 1 128 ? -11.772 14.361 22.024 1.00 46.09 128 TYR A O 1
ATOM 1042 N N . LYS A 1 129 ? -13.556 15.494 22.760 1.00 47.16 129 LYS A N 1
ATOM 1043 C CA . LYS A 1 129 ? -14.509 14.385 22.736 1.00 47.16 129 LYS A CA 1
ATOM 1044 C C . LYS A 1 129 ? -14.806 14.032 21.268 1.00 47.16 129 LYS A C 1
ATOM 1046 O O . LYS A 1 129 ? -15.583 14.735 20.635 1.00 47.16 129 LYS A O 1
ATOM 1051 N N . GLY A 1 130 ? -14.193 12.973 20.729 1.00 57.88 130 GLY A N 1
ATOM 1052 C CA . GLY A 1 130 ? -14.655 12.367 19.468 1.00 57.88 130 GLY A CA 1
ATOM 1053 C C . GLY A 1 130 ? -13.615 11.998 18.411 1.00 57.88 130 GLY A C 1
ATOM 1054 O O . GLY A 1 130 ? -14.023 11.698 17.292 1.00 57.88 130 GLY A O 1
ATOM 1055 N N . ARG A 1 131 ? -12.310 12.001 18.706 1.00 69.06 131 ARG A N 1
ATOM 1056 C CA . ARG A 1 131 ? -11.322 11.513 17.733 1.00 69.06 131 ARG A CA 1
ATOM 1057 C C . ARG A 1 131 ? -11.189 9.995 17.843 1.00 69.06 131 ARG A C 1
ATOM 1059 O O . ARG A 1 131 ? -11.011 9.471 18.938 1.00 69.06 131 ARG A O 1
ATOM 1066 N N . LYS A 1 132 ? -11.384 9.299 16.723 1.00 88.00 132 LYS A N 1
ATOM 1067 C CA . LYS A 1 132 ? -11.290 7.839 16.637 1.00 88.00 132 LYS A CA 1
ATOM 1068 C C . LYS A 1 132 ? -9.828 7.455 16.430 1.00 88.00 132 LYS A C 1
ATOM 1070 O O . LYS A 1 132 ? -9.099 8.174 15.757 1.00 88.00 132 LYS A O 1
ATOM 1075 N N . GLU A 1 133 ? -9.407 6.334 16.992 1.00 93.44 133 GLU A N 1
ATOM 1076 C CA . GLU A 1 133 ? -8.041 5.823 16.861 1.00 93.44 133 GLU A CA 1
ATOM 1077 C C . GLU A 1 133 ? -8.016 4.615 15.918 1.00 93.44 133 GLU A C 1
ATOM 1079 O O . GLU A 1 133 ? -9.004 3.890 15.776 1.00 93.44 133 GLU A O 1
ATOM 1084 N N . CYS A 1 134 ? -6.886 4.416 15.242 1.00 95.31 134 CYS A N 1
ATOM 1085 C CA . CYS A 1 134 ? -6.638 3.250 14.403 1.00 95.31 134 CYS A CA 1
ATOM 1086 C C . CYS A 1 134 ? -6.703 1.969 15.245 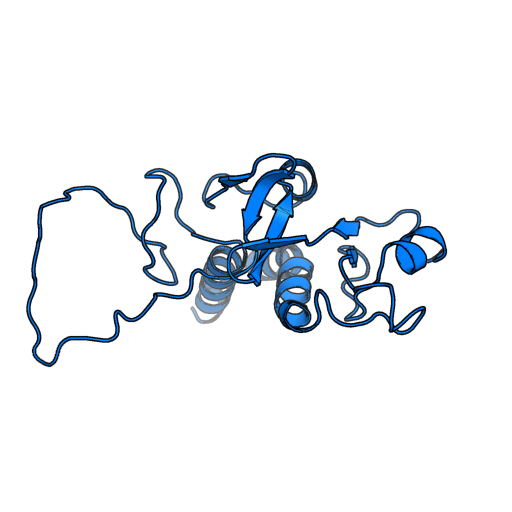1.00 95.31 134 CYS A C 1
ATOM 1088 O O . CYS A 1 134 ? -5.982 1.855 16.232 1.00 95.31 134 CYS A O 1
ATOM 1090 N N . GLU A 1 135 ? -7.461 0.961 14.804 1.00 95.75 135 GLU A N 1
ATOM 1091 C CA . GLU A 1 135 ? -7.655 -0.308 15.536 1.00 95.75 135 GLU A CA 1
ATOM 1092 C C . GLU A 1 135 ? -6.391 -1.193 15.657 1.00 95.75 135 GLU A C 1
ATOM 1094 O O . GLU A 1 135 ? -6.462 -2.296 16.203 1.00 95.75 135 GLU A O 1
ATOM 1099 N N . VAL A 1 136 ? -5.251 -0.746 15.112 1.00 95.50 136 VAL A N 1
ATOM 1100 C CA . VAL A 1 136 ? -3.971 -1.480 15.130 1.00 95.50 136 VAL A CA 1
ATOM 1101 C C . VAL A 1 136 ? -2.832 -0.664 15.726 1.00 95.50 136 VAL A C 1
ATOM 1103 O O . VAL A 1 136 ? -2.130 -1.153 16.599 1.00 95.50 136 VAL A O 1
ATOM 1106 N N . CYS A 1 137 ? -2.612 0.564 15.252 1.00 93.94 137 CYS A N 1
ATOM 1107 C CA . CYS A 1 137 ? -1.474 1.378 15.695 1.00 93.94 137 CYS A CA 1
ATOM 1108 C C . CYS A 1 137 ? -1.860 2.510 16.653 1.00 93.94 137 CYS A C 1
ATOM 1110 O O . CYS A 1 137 ? -1.002 3.328 16.983 1.00 93.94 137 CYS A O 1
ATOM 1112 N N . GLU A 1 138 ? -3.146 2.616 17.008 1.00 92.94 138 GLU A N 1
ATOM 1113 C CA . GLU A 1 138 ? -3.702 3.605 17.948 1.00 92.94 138 GLU A CA 1
ATOM 1114 C C . GLU A 1 138 ? -3.489 5.073 17.532 1.00 92.94 138 GLU A C 1
ATOM 1116 O O . GLU A 1 138 ? -3.869 6.002 18.233 1.00 92.94 138 GLU A O 1
ATOM 1121 N N . CYS A 1 139 ? -2.912 5.313 16.350 1.00 90.75 139 CYS A N 1
ATOM 1122 C CA . CYS A 1 139 ? -2.772 6.649 15.792 1.00 90.75 139 CYS A CA 1
ATOM 1123 C C . CYS A 1 139 ? -4.149 7.246 15.521 1.00 90.75 139 CYS A C 1
ATOM 1125 O O . CYS A 1 139 ? -5.047 6.572 15.011 1.00 90.75 139 CYS A O 1
ATOM 1127 N N . GLU A 1 140 ? -4.267 8.539 15.782 1.00 91.00 140 GLU A N 1
ATOM 1128 C CA . GLU A 1 140 ? -5.490 9.289 15.559 1.00 91.00 140 GLU A CA 1
ATOM 1129 C C . GLU A 1 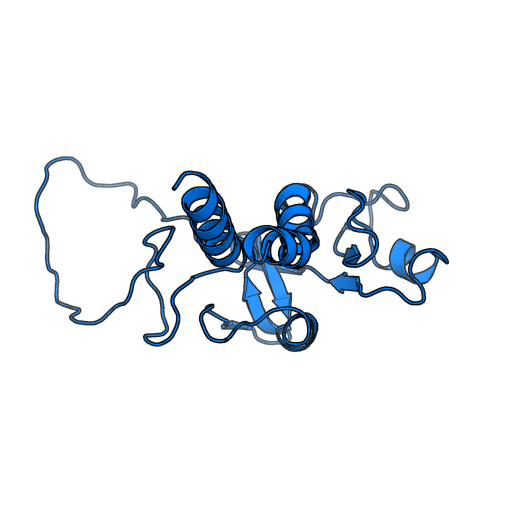140 ? -5.925 9.268 14.081 1.00 91.00 140 GLU A C 1
ATOM 1131 O O . GLU A 1 140 ? -5.113 9.437 13.153 1.00 91.00 140 GLU A O 1
ATOM 1136 N N . LEU A 1 141 ? -7.226 9.064 13.881 1.00 91.19 141 LEU A N 1
ATOM 1137 C CA . LEU A 1 141 ? -7.913 9.121 12.601 1.00 91.19 141 LEU A CA 1
ATOM 1138 C C . LEU A 1 141 ? -8.608 10.483 12.448 1.00 91.19 141 LEU A C 1
ATOM 1140 O O . LEU A 1 141 ? -9.284 10.975 13.350 1.00 91.19 141 LEU A O 1
ATOM 1144 N N . GLN A 1 142 ? -8.458 11.070 11.269 1.00 87.81 142 GLN A N 1
ATOM 1145 C CA . GLN A 1 142 ? -9.189 12.225 10.774 1.00 87.81 142 GLN A CA 1
ATOM 1146 C C . GLN A 1 142 ? -10.666 11.901 10.513 1.00 87.81 142 GLN A C 1
ATOM 1148 O O . GLN A 1 142 ? -11.528 12.750 10.741 1.00 87.81 142 GLN A O 1
ATOM 1153 N N . SER A 1 143 ? -10.973 10.688 10.041 1.00 86.44 143 SER A N 1
ATOM 1154 C CA . SER A 1 143 ? -12.348 10.265 9.750 1.00 86.44 143 SER A CA 1
ATOM 1155 C C . SER A 1 143 ? -12.947 9.416 10.872 1.00 86.44 143 SER A C 1
ATOM 1157 O O . SER A 1 143 ? -12.339 8.459 11.352 1.00 86.44 143 SER A O 1
ATOM 1159 N N . SER A 1 144 ? -14.196 9.708 11.245 1.00 85.25 144 SER A N 1
ATOM 1160 C CA . SER A 1 144 ? -14.953 8.913 12.221 1.00 85.25 144 SER A CA 1
ATOM 1161 C C . SER A 1 144 ? -15.426 7.562 11.666 1.00 85.25 144 SER A C 1
ATOM 1163 O O . SER A 1 144 ? -15.681 6.628 12.436 1.00 85.25 144 SER A O 1
ATOM 1165 N N . THR A 1 145 ? -15.526 7.419 10.340 1.00 89.88 145 THR A N 1
ATOM 1166 C CA . THR A 1 145 ? -15.955 6.171 9.690 1.00 89.88 145 THR A CA 1
ATOM 1167 C C . THR A 1 145 ? -14.798 5.200 9.480 1.00 89.88 145 THR A C 1
ATOM 1169 O O . THR A 1 145 ? -15.001 3.987 9.557 1.00 89.88 145 THR A O 1
ATOM 1172 N N . SER A 1 146 ? -13.579 5.708 9.292 1.00 94.25 146 SER A N 1
ATOM 1173 C CA . SER A 1 146 ? -12.383 4.888 9.088 1.00 94.25 146 SER A CA 1
ATOM 1174 C C . SER A 1 146 ? -12.033 4.089 10.342 1.00 94.25 146 SER A C 1
ATOM 1176 O O . SER A 1 146 ? -12.284 4.521 11.463 1.00 94.25 146 SER A O 1
ATOM 1178 N N . LYS A 1 147 ? -11.489 2.888 10.165 1.00 96.12 147 LYS A N 1
ATOM 1179 C CA . LYS A 1 147 ? -10.988 2.010 11.236 1.00 96.12 147 LYS A CA 1
ATOM 1180 C C . LYS A 1 147 ? -9.466 1.897 11.214 1.00 96.12 147 LYS A C 1
ATOM 1182 O O . LYS A 1 147 ? -8.849 1.656 12.248 1.00 96.12 147 LYS A O 1
ATOM 1187 N N . TYR A 1 148 ? -8.864 2.093 10.042 1.00 97.00 148 TYR A N 1
ATOM 1188 C CA . TYR A 1 148 ? -7.438 1.915 9.809 1.00 97.00 148 TYR A CA 1
ATOM 1189 C C . TYR A 1 148 ? -6.822 3.171 9.195 1.00 97.00 148 TYR A C 1
ATOM 1191 O O . TYR A 1 148 ? -7.413 3.810 8.329 1.00 97.00 148 TYR A O 1
ATOM 1199 N N . CYS A 1 149 ? -5.596 3.495 9.600 1.00 95.12 149 CYS A N 1
ATOM 1200 C CA . CYS A 1 149 ? -4.856 4.636 9.047 1.00 95.12 149 CYS A CA 1
ATOM 1201 C C . CYS A 1 149 ? -4.093 4.323 7.743 1.00 95.12 149 CYS A C 1
ATOM 1203 O O . CYS A 1 149 ? -3.472 5.216 7.164 1.00 95.12 149 CYS A O 1
ATOM 1205 N N . SER A 1 150 ? -4.038 3.047 7.346 1.00 96.12 150 SER A N 1
ATOM 1206 C CA . SER A 1 150 ? -3.230 2.559 6.223 1.00 96.12 150 SER A CA 1
ATOM 1207 C C . SER A 1 150 ? -3.633 1.146 5.792 1.00 96.12 150 SER A C 1
ATOM 1209 O O . SER A 1 150 ? -4.299 0.426 6.546 1.00 96.12 150 SER A O 1
ATOM 1211 N N . ILE A 1 151 ? -3.173 0.740 4.605 1.00 97.12 151 ILE A N 1
ATOM 1212 C CA . ILE A 1 151 ? -3.281 -0.638 4.103 1.00 97.12 151 ILE A CA 1
ATOM 1213 C C . ILE A 1 151 ? -2.585 -1.614 5.056 1.00 97.12 151 ILE A C 1
ATOM 1215 O O . ILE A 1 151 ? -3.174 -2.633 5.403 1.00 97.12 151 ILE A O 1
ATOM 1219 N N . GLU A 1 152 ? -1.376 -1.291 5.525 1.00 96.69 152 GLU A N 1
ATOM 1220 C CA . GLU A 1 152 ? -0.610 -2.135 6.447 1.00 96.69 152 GLU A CA 1
ATOM 1221 C C . GLU A 1 152 ? -1.405 -2.485 7.710 1.00 96.69 152 GLU A C 1
ATOM 1223 O O . GLU A 1 152 ? -1.530 -3.659 8.051 1.00 96.69 152 GLU A O 1
ATOM 1228 N N . CYS A 1 153 ? -2.012 -1.487 8.362 1.00 97.00 153 CYS A N 1
ATOM 1229 C CA . CYS A 1 153 ? -2.827 -1.722 9.555 1.00 97.00 153 CYS A CA 1
ATOM 1230 C C . CYS A 1 153 ? -4.028 -2.628 9.264 1.00 97.00 153 CYS A C 1
ATOM 1232 O O . CYS A 1 153 ? -4.334 -3.522 10.048 1.00 97.00 153 CYS A O 1
ATOM 1234 N N . LYS A 1 154 ? -4.715 -2.425 8.137 1.00 97.00 154 LYS A N 1
ATOM 1235 C CA . LYS A 1 154 ? -5.867 -3.259 7.794 1.00 97.00 154 LYS A CA 1
ATOM 1236 C C . LYS A 1 154 ? -5.461 -4.709 7.527 1.00 97.00 154 LYS A C 1
ATOM 1238 O O . LYS A 1 154 ? -6.090 -5.622 8.058 1.00 97.00 154 LYS A O 1
ATOM 1243 N N . VAL A 1 155 ? -4.411 -4.914 6.733 1.00 96.00 155 VAL A N 1
ATOM 1244 C CA . VAL A 1 155 ? -3.907 -6.251 6.388 1.00 96.00 155 VAL A CA 1
ATOM 1245 C C . VAL A 1 155 ? -3.434 -6.985 7.639 1.00 96.00 155 VAL A C 1
ATOM 1247 O O . VAL A 1 155 ? -3.765 -8.156 7.806 1.00 96.00 155 VAL A O 1
ATOM 1250 N N . GLU A 1 156 ? -2.739 -6.304 8.554 1.00 95.12 156 GLU A N 1
ATOM 1251 C CA . GLU A 1 156 ? -2.327 -6.873 9.842 1.00 95.12 156 GLU A CA 1
ATOM 1252 C C . GLU A 1 156 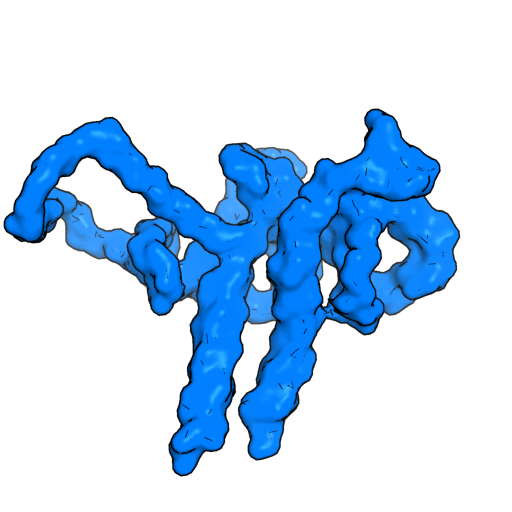? -3.535 -7.344 10.664 1.00 95.12 156 GLU A C 1
ATOM 1254 O O . GLU A 1 156 ? -3.568 -8.491 11.112 1.00 95.12 156 GLU A O 1
ATOM 1259 N N . LYS A 1 157 ? -4.573 -6.506 10.801 1.00 94.69 157 LYS A N 1
ATOM 1260 C CA . LYS A 1 157 ? -5.798 -6.882 11.521 1.00 94.69 157 LYS A CA 1
ATOM 1261 C C . LYS A 1 157 ? -6.477 -8.099 10.895 1.00 94.69 157 LYS A C 1
ATOM 1263 O O . LYS A 1 157 ? -6.822 -9.030 11.616 1.00 94.69 157 LYS A O 1
ATOM 1268 N N . GLN A 1 158 ? -6.651 -8.099 9.572 1.00 93.50 158 GLN A N 1
ATOM 1269 C CA . GLN A 1 158 ? -7.296 -9.200 8.854 1.00 93.50 158 GLN A CA 1
ATOM 1270 C C . GLN A 1 158 ? -6.494 -10.498 8.983 1.00 93.50 158 GLN A C 1
ATOM 1272 O O . GLN A 1 158 ? -7.072 -11.541 9.269 1.00 93.50 158 GLN A O 1
ATOM 1277 N N . THR A 1 159 ? -5.170 -10.424 8.848 1.00 91.88 159 THR A N 1
ATOM 1278 C CA . THR A 1 159 ? -4.277 -11.585 8.963 1.00 91.88 159 THR A CA 1
ATOM 1279 C C . THR A 1 159 ? -4.334 -12.176 10.368 1.00 91.88 159 THR A C 1
ATOM 1281 O O . THR A 1 159 ? -4.541 -13.378 10.514 1.00 91.88 159 THR A O 1
ATOM 1284 N N . ASN A 1 160 ? -4.251 -11.337 11.406 1.00 90.44 160 ASN A N 1
ATOM 1285 C CA . ASN A 1 160 ? -4.338 -11.781 12.796 1.00 90.44 160 ASN A CA 1
ATOM 1286 C C . ASN A 1 160 ? -5.692 -12.427 13.102 1.00 90.44 160 ASN A C 1
ATOM 1288 O O . ASN A 1 160 ? -5.721 -13.505 13.681 1.00 90.44 160 ASN A O 1
ATOM 1292 N N . SER A 1 161 ? -6.803 -11.820 12.668 1.00 88.75 161 SER A N 1
ATOM 1293 C CA . SER A 1 161 ? -8.141 -12.400 12.855 1.00 88.75 161 SER A CA 1
ATOM 1294 C C . SER A 1 161 ? -8.302 -13.754 12.165 1.00 88.75 161 SER A C 1
ATOM 1296 O O . SER A 1 161 ? -8.983 -14.633 12.690 1.00 88.75 161 SER A O 1
ATOM 1298 N N . ILE A 1 162 ? -7.675 -13.935 11.000 1.00 86.94 162 ILE A N 1
ATOM 1299 C CA . ILE A 1 162 ? -7.684 -15.215 10.301 1.00 86.94 162 ILE A CA 1
ATOM 1300 C C . ILE A 1 162 ? -6.869 -16.253 11.078 1.00 86.94 162 ILE A C 1
ATOM 1302 O O . ILE A 1 162 ? -7.383 -17.340 11.322 1.00 86.94 162 ILE A O 1
ATOM 1306 N N . ILE A 1 163 ? -5.645 -15.925 11.502 1.00 84.12 163 ILE A N 1
ATOM 1307 C CA . ILE A 1 163 ? -4.777 -16.844 12.257 1.00 84.12 163 ILE A CA 1
ATOM 1308 C C . ILE A 1 163 ? -5.446 -17.272 13.566 1.00 84.12 163 ILE A C 1
ATOM 1310 O O . ILE A 1 163 ? -5.535 -18.463 13.832 1.00 84.12 163 ILE A O 1
ATOM 1314 N N . THR A 1 164 ? -6.012 -16.340 14.336 1.00 83.12 164 THR A N 1
ATOM 1315 C CA . THR A 1 164 ? -6.687 -16.683 15.599 1.00 83.12 164 THR A CA 1
ATOM 1316 C C . THR A 1 164 ? -7.906 -17.582 15.399 1.00 83.12 164 THR A C 1
ATOM 1318 O O . THR A 1 164 ? -8.230 -18.355 16.286 1.00 83.12 164 THR A O 1
ATOM 1321 N N . SER A 1 165 ? -8.568 -17.521 14.235 1.00 76.25 165 SER A N 1
ATOM 1322 C CA . SER A 1 165 ? -9.694 -18.413 13.909 1.00 76.25 165 SER A CA 1
ATOM 1323 C C . SER A 1 165 ? -9.283 -19.851 13.566 1.00 76.25 165 SER A C 1
ATOM 1325 O O . SER A 1 165 ? -10.154 -20.691 13.365 1.00 76.25 165 SER A O 1
ATOM 1327 N N . TYR A 1 166 ? -7.980 -20.122 13.425 1.00 63.41 166 TYR A N 1
ATOM 1328 C CA . TYR A 1 166 ? -7.445 -21.466 13.188 1.00 63.41 166 TYR A CA 1
ATOM 1329 C C . TYR A 1 166 ? -7.024 -22.193 14.465 1.00 63.41 166 TYR A C 1
ATOM 1331 O O . TYR A 1 166 ? -6.938 -23.418 14.440 1.00 63.41 166 TYR A O 1
ATOM 1339 N N . ASP A 1 167 ? -6.731 -21.450 15.534 1.00 58.38 167 ASP A N 1
ATOM 1340 C CA . ASP A 1 167 ? -6.247 -22.003 16.803 1.00 58.38 167 ASP A CA 1
ATOM 1341 C C . ASP A 1 167 ? -7.393 -22.394 17.768 1.00 58.38 167 ASP A C 1
ATOM 1343 O O . ASP A 1 167 ? -7.127 -22.931 18.844 1.00 58.38 167 ASP A O 1
ATOM 1347 N N . GLU A 1 168 ? -8.653 -22.156 17.378 1.00 51.84 168 GLU A N 1
ATOM 1348 C CA . GLU A 1 168 ? -9.887 -22.599 18.059 1.00 51.84 168 GLU A CA 1
ATOM 1349 C C . GLU A 1 168 ? -10.559 -23.766 17.316 1.00 51.84 168 GLU A C 1
ATOM 1351 O O . GLU A 1 168 ? -11.033 -24.702 18.003 1.00 51.84 168 GLU A O 1
#

InterPro domains:
  IPR006734 PLATZ transcription factor [PF04640] (77-155)

pLDDT: mean 83.27, std 16.75, range [34.25, 97.12]

Organism: NCBI:txid108875

Radius of gyration: 18.46 Å; Cα contacts (8 Å, |Δi|>4): 241; chains: 1; bounding box: 37×42×57 Å

Secondary structure (DSSP, 8-state):
-HHHHHHHHHHHHHHHHHHGGGTTSBPTTSTTT-B--EEETTT--S--B-HHHHHH-GGGTTS-EEEPEE-GGG-EEEEHHHHTTTS--TTB-EEEETTTEEEEESSPPP----S-----------S-TT-EE-TTT-PEES-SS--BSSHHHHHHHHHHHHHHTT--

Foldseek 3Di:
DVLVVLVVLCLLLVLVLVLVVQFQQAAPVGRPPWTQFKDFSVVSDSDGHTPVCCVPDPVPPPTLMWGWDQDPPRWIWGACVRCVVSDPPQQEDWDQDPPRGTIATADADDPPPPPDDDDDDDDPPPDDPQFDAAPAPRHTDPDNRHNHHHSNSVSVVSNVVSVVVVVD

Sequence (168 aa):
MASLSALVDLSWLMALLQEKPKFHQSCPCQPSTTQQSFFCKDCMLGFLFCESCKNYSLDHRDHQVLQVFKFVYQRLGIRVSVIQDLFYLSDIEYDNIENYGWIVYIDRKIQEKQHGSSGSSNSSKSGYKGRKECEVCECELQSSTSKYCSIECKVEKQTNSIITSYDE

Solvent-accessible surface area (backbone atoms only — not comparable to full-atom values): 10126 Å² total; per-residue (Å²): 112,73,60,56,56,54,48,60,74,41,42,44,58,52,39,51,61,70,44,51,88,56,54,66,37,61,21,88,94,42,58,89,83,38,40,10,33,33,43,44,54,75,72,49,57,95,62,64,30,21,72,65,55,57,73,73,38,75,93,50,75,90,49,56,68,45,62,50,44,76,47,84,93,71,42,40,27,32,44,40,93,73,42,55,91,77,43,92,53,84,43,37,42,67,46,78,40,89,100,66,44,49,30,32,30,42,49,64,76,76,79,78,74,75,91,81,76,83,81,77,95,71,89,79,87,72,88,68,91,77,73,37,50,17,82,70,78,61,45,80,38,94,46,81,75,35,43,20,62,8,52,46,38,46,51,52,52,54,51,50,56,41,54,58,67,69,80,113